Protein AF-A0A6G2JL63-F1 (afdb_monomer_lite)

Radius of gyration: 17.18 Å; chains: 1; bounding box: 42×32×44 Å

Structure (mmCIF, N/CA/C/O backbone):
data_AF-A0A6G2JL63-F1
#
_entry.id   AF-A0A6G2JL63-F1
#
loop_
_atom_site.group_PDB
_atom_site.id
_atom_site.type_symbol
_atom_site.label_atom_id
_atom_site.label_alt_id
_atom_site.label_comp_id
_atom_site.label_asym_id
_atom_site.label_entity_id
_atom_site.label_seq_id
_atom_site.pdbx_PDB_ins_code
_atom_site.Cartn_x
_atom_site.Cartn_y
_atom_site.Cartn_z
_atom_site.occupancy
_atom_site.B_iso_or_equiv
_atom_site.auth_seq_id
_atom_site.auth_comp_id
_atom_site.auth_asym_id
_atom_site.auth_atom_id
_atom_site.pdbx_PDB_model_num
ATOM 1 N N . MET A 1 1 ? -22.945 -16.194 17.009 1.00 46.38 1 MET A N 1
ATOM 2 C CA . MET A 1 1 ? -22.210 -16.163 15.729 1.00 46.38 1 MET A CA 1
ATOM 3 C C . MET A 1 1 ? -21.196 -15.053 15.869 1.00 46.38 1 MET A C 1
ATOM 5 O O . MET A 1 1 ? -21.592 -13.980 16.302 1.00 46.38 1 MET A O 1
ATOM 9 N N . THR A 1 2 ? -19.918 -15.327 15.641 1.00 56.88 2 THR A N 1
ATOM 10 C CA . THR A 1 2 ? -18.904 -14.273 15.534 1.00 56.88 2 THR A CA 1
ATOM 11 C C . THR A 1 2 ? -19.213 -13.437 14.294 1.00 56.88 2 THR A C 1
ATOM 13 O O . THR A 1 2 ? -19.603 -13.994 13.267 1.00 56.88 2 THR A O 1
ATOM 16 N N . ASP A 1 3 ? -19.130 -12.115 14.419 1.00 68.50 3 ASP A N 1
ATOM 17 C CA . ASP A 1 3 ? -19.362 -11.193 13.306 1.00 68.50 3 ASP A CA 1
ATOM 18 C C . ASP A 1 3 ? -18.316 -11.470 12.206 1.00 68.50 3 ASP A C 1
ATOM 20 O O . ASP A 1 3 ? -17.132 -11.581 12.542 1.00 68.50 3 ASP A O 1
ATOM 24 N N . PRO A 1 4 ? -18.696 -11.651 10.924 1.00 78.00 4 PRO A N 1
ATOM 25 C CA . PRO A 1 4 ? -17.735 -11.912 9.850 1.00 78.00 4 PRO A CA 1
ATOM 26 C C . PRO A 1 4 ? -16.691 -10.802 9.680 1.00 78.00 4 PRO A C 1
ATOM 28 O O . PRO A 1 4 ? -15.621 -11.074 9.139 1.00 78.00 4 PRO A O 1
ATOM 31 N N . TYR A 1 5 ? -16.984 -9.582 10.142 1.00 85.88 5 TYR A N 1
ATOM 32 C CA . TYR A 1 5 ? -16.074 -8.443 10.067 1.00 85.88 5 TYR A CA 1
ATOM 33 C C . TYR A 1 5 ? -15.959 -7.765 11.438 1.00 85.88 5 TYR A C 1
ATOM 35 O O . TYR A 1 5 ? -16.788 -6.910 11.761 1.00 85.88 5 TYR A O 1
ATOM 43 N N . PRO A 1 6 ? -14.959 -8.131 12.262 1.00 86.81 6 PRO A N 1
ATOM 44 C CA . PRO A 1 6 ? -14.774 -7.501 13.561 1.00 86.81 6 PRO A CA 1
ATOM 45 C C . PRO A 1 6 ? -14.481 -6.004 13.400 1.00 86.81 6 PRO A C 1
ATOM 47 O O . PRO A 1 6 ? -13.798 -5.577 12.466 1.00 86.81 6 PRO A O 1
ATOM 50 N N . ILE A 1 7 ? -15.006 -5.209 14.331 1.00 91.25 7 ILE A N 1
ATOM 51 C CA . ILE A 1 7 ? -14.715 -3.779 14.436 1.00 91.25 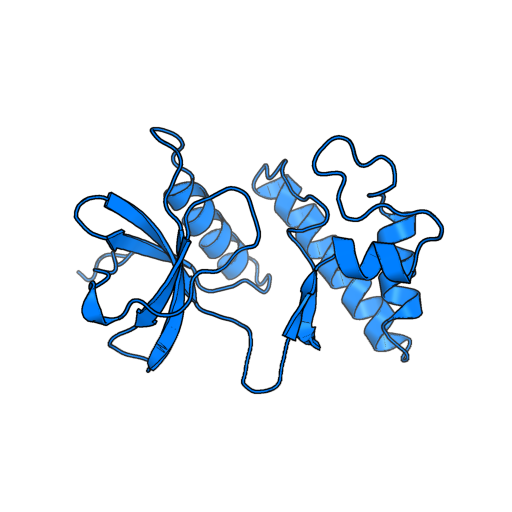7 ILE A CA 1
ATOM 52 C C . ILE A 1 7 ? -13.767 -3.596 15.615 1.00 91.25 7 ILE A C 1
ATOM 54 O O . ILE A 1 7 ? -14.129 -3.889 16.752 1.00 91.25 7 ILE A O 1
ATOM 58 N N . LEU A 1 8 ? -12.558 -3.118 15.336 1.00 89.31 8 LEU A N 1
ATOM 59 C CA . LEU A 1 8 ? -11.539 -2.863 16.345 1.00 89.31 8 LEU A CA 1
ATOM 60 C C . LEU A 1 8 ? -11.830 -1.557 17.087 1.00 89.31 8 LEU A C 1
ATOM 62 O O . LEU A 1 8 ? -11.971 -0.503 16.464 1.00 89.31 8 LEU A O 1
ATOM 66 N N . GLU A 1 9 ? -11.865 -1.604 18.414 1.00 89.94 9 GLU A N 1
ATOM 67 C CA . GLU A 1 9 ? -11.847 -0.393 19.235 1.00 89.94 9 GLU A CA 1
ATOM 68 C C . GLU A 1 9 ? -10.399 0.052 19.446 1.00 89.94 9 GLU A C 1
ATOM 70 O O . GLU A 1 9 ? -9.576 -0.680 19.994 1.00 89.94 9 GLU A O 1
ATOM 75 N N . VAL A 1 10 ? -10.074 1.257 18.978 1.00 86.69 10 VAL A N 1
ATOM 76 C CA . VAL A 1 10 ? -8.732 1.826 19.111 1.00 86.69 10 VAL A CA 1
ATOM 77 C C . VAL A 1 10 ? -8.692 2.705 20.353 1.00 86.69 10 VAL A C 1
ATOM 79 O O . VAL A 1 10 ? -9.360 3.737 20.431 1.00 86.69 10 VAL A O 1
ATOM 82 N N . GLU A 1 11 ? -7.889 2.305 21.335 1.00 80.81 11 GLU A N 1
ATOM 83 C CA . GLU A 1 11 ? -7.717 3.061 22.571 1.00 80.81 11 GLU A CA 1
ATOM 84 C C . GLU A 1 11 ? -6.693 4.191 22.419 1.00 80.81 11 GLU A C 1
ATOM 86 O O . GLU A 1 11 ? -5.627 4.035 21.822 1.00 80.81 11 GLU A O 1
ATOM 91 N N . GLN A 1 12 ? -6.955 5.326 23.073 1.00 70.94 12 GLN A N 1
ATOM 92 C CA . GLN A 1 12 ? -6.043 6.476 23.073 1.00 70.94 12 GLN A CA 1
ATOM 93 C C . GLN A 1 12 ? -4.668 6.162 23.689 1.00 70.94 12 GLN A C 1
ATOM 95 O O . GLN A 1 12 ? -3.672 6.793 23.345 1.00 70.94 12 GLN A O 1
ATOM 100 N N . LYS A 1 13 ? -4.597 5.171 24.583 1.00 60.69 13 LYS A N 1
ATOM 101 C CA . LYS A 1 13 ? -3.358 4.750 25.249 1.00 60.69 13 LYS A CA 1
ATOM 102 C C . LYS A 1 13 ? -2.382 4.033 24.305 1.00 60.69 13 LYS A C 1
ATOM 104 O O . LYS A 1 13 ? -1.194 3.987 24.606 1.00 60.69 13 LYS A O 1
ATOM 109 N N . GLY A 1 14 ? -2.874 3.495 23.187 1.00 59.38 14 GLY A N 1
ATOM 110 C CA . GLY A 1 14 ? -2.071 2.780 22.196 1.00 59.38 14 GLY A CA 1
ATOM 111 C C . GLY A 1 14 ? -1.463 3.672 21.115 1.00 59.38 14 GLY A C 1
ATOM 112 O O . GLY A 1 14 ? -0.727 3.152 20.288 1.00 59.38 14 GLY A O 1
ATOM 113 N N . ILE A 1 15 ? -1.761 4.978 21.088 1.00 65.88 15 ILE A N 1
ATOM 114 C CA . ILE A 1 15 ? -1.305 5.889 20.027 1.00 65.88 15 ILE A CA 1
ATOM 115 C C . ILE A 1 15 ? 0.211 6.104 20.122 1.00 65.88 15 ILE A C 1
ATOM 117 O O . ILE A 1 15 ? 0.721 6.598 21.128 1.00 65.88 15 ILE A O 1
ATOM 121 N N . GLY A 1 16 ? 0.913 5.751 19.048 1.00 62.62 16 GLY A N 1
ATOM 122 C CA . GLY A 1 16 ? 2.343 5.955 18.855 1.00 62.62 16 GLY A CA 1
ATOM 123 C C . GLY A 1 16 ? 2.655 7.149 17.947 1.00 62.62 16 GLY A C 1
ATOM 124 O O . GLY A 1 16 ? 2.122 8.246 18.109 1.00 62.62 16 GLY A O 1
ATOM 125 N N . THR A 1 17 ? 3.572 6.942 17.002 1.00 59.88 17 THR A N 1
ATOM 126 C CA . THR A 1 17 ? 4.087 7.958 16.075 1.00 59.88 17 THR A CA 1
ATOM 127 C C . THR A 1 17 ? 3.063 8.387 15.017 1.00 59.88 17 THR A C 1
ATOM 129 O O . THR A 1 17 ? 2.248 7.597 14.535 1.00 59.88 17 THR A O 1
ATOM 132 N N . LEU A 1 18 ? 3.135 9.661 14.622 1.00 58.09 18 LEU A N 1
ATOM 133 C CA . LEU A 1 18 ? 2.423 10.190 13.458 1.00 58.09 18 LEU A CA 1
ATOM 134 C C . LEU A 1 18 ? 3.117 9.701 12.182 1.00 58.09 18 LEU A C 1
ATOM 136 O O . LEU A 1 18 ? 4.341 9.758 12.084 1.00 58.09 18 LEU A O 1
ATOM 140 N N . GLU A 1 19 ? 2.345 9.231 11.205 1.00 59.56 19 GLU A N 1
ATOM 141 C CA . GLU A 1 19 ? 2.872 8.887 9.885 1.00 59.56 19 GLU A CA 1
ATOM 142 C C . GLU A 1 19 ? 2.603 10.035 8.912 1.00 59.56 19 GLU A C 1
ATOM 144 O O . GLU A 1 19 ? 1.451 10.361 8.632 1.00 59.56 19 GLU A O 1
ATOM 149 N N . GLU A 1 20 ? 3.665 10.647 8.389 1.00 55.19 20 GLU A N 1
ATOM 150 C CA . GLU A 1 20 ? 3.575 11.906 7.634 1.00 55.19 20 GLU A CA 1
ATOM 151 C C . GLU A 1 20 ? 3.183 11.739 6.155 1.00 55.19 20 GLU A C 1
ATOM 153 O O . GLU A 1 20 ? 2.908 12.728 5.481 1.00 55.19 20 GLU A O 1
ATOM 158 N N . MET A 1 21 ? 3.155 10.514 5.620 1.00 56.44 21 MET A N 1
ATOM 159 C CA . MET A 1 21 ? 3.008 10.316 4.174 1.00 56.44 21 MET A CA 1
ATOM 160 C C . MET A 1 21 ? 1.551 10.191 3.712 1.00 56.44 21 MET A C 1
ATOM 162 O O . MET A 1 21 ? 0.825 9.332 4.183 1.00 56.44 21 MET A O 1
ATOM 166 N N . GLY A 1 22 ? 1.116 10.958 2.716 1.00 57.56 22 GLY A N 1
ATOM 167 C CA . GLY A 1 22 ? -0.256 10.908 2.198 1.00 57.56 22 GLY A CA 1
ATOM 168 C C . GLY A 1 22 ? -1.210 11.900 2.875 1.00 57.56 22 GLY A C 1
ATOM 169 O O . GLY A 1 22 ? -0.950 12.442 3.941 1.00 57.56 22 GLY A O 1
ATOM 170 N N . SER A 1 23 ? -2.343 12.171 2.226 1.00 59.34 23 SER A N 1
ATOM 171 C CA . SER A 1 23 ? -3.190 13.338 2.542 1.00 59.34 23 SER A CA 1
ATOM 172 C C . SER A 1 23 ? -4.158 13.172 3.723 1.00 59.34 23 SER A C 1
ATOM 174 O O . SER A 1 23 ? -4.869 14.117 4.070 1.00 59.34 23 SER A O 1
ATOM 176 N N . LYS A 1 24 ? -4.251 11.977 4.318 1.00 63.12 24 LYS A N 1
ATOM 177 C CA . LYS A 1 24 ? -5.230 11.664 5.373 1.00 63.12 24 LYS A CA 1
ATOM 178 C C . LYS A 1 24 ? -4.582 11.703 6.748 1.00 63.12 24 LYS A C 1
ATOM 180 O O . LYS A 1 24 ? -3.457 11.247 6.912 1.00 63.12 24 LYS A O 1
ATOM 185 N N . SER A 1 25 ? -5.338 12.165 7.744 1.00 77.81 25 SER A N 1
ATOM 186 C CA . SER A 1 25 ? -4.935 12.007 9.140 1.00 77.81 25 SER A CA 1
ATOM 187 C C . SER A 1 25 ? -4.844 10.518 9.471 1.00 77.81 25 SER A C 1
ATOM 189 O O . SER A 1 25 ? -5.764 9.744 9.177 1.00 77.81 25 SER A O 1
ATOM 191 N N . LYS A 1 26 ? -3.711 10.123 10.044 1.00 83.31 26 LYS A N 1
ATOM 192 C CA . LYS A 1 26 ? -3.415 8.746 10.406 1.00 83.31 26 LYS A CA 1
ATOM 193 C C . LYS A 1 26 ? -2.410 8.695 11.545 1.00 83.31 26 LYS A C 1
ATOM 195 O O . LYS A 1 26 ? -1.600 9.608 11.708 1.00 83.31 26 LYS A O 1
ATOM 200 N N . PHE A 1 27 ? -2.486 7.637 12.334 1.00 88.38 27 PHE A N 1
ATOM 201 C CA . PHE A 1 27 ? -1.579 7.414 13.451 1.00 88.38 27 PHE A CA 1
ATOM 202 C C . PHE A 1 27 ? -1.336 5.923 13.642 1.00 88.38 27 PHE A C 1
ATOM 204 O O . PHE A 1 27 ? -2.229 5.100 13.418 1.00 88.38 27 PHE A O 1
ATOM 211 N N . TRP A 1 28 ? -0.122 5.589 14.068 1.00 89.38 28 TRP A N 1
ATOM 212 C CA . TRP A 1 28 ? 0.205 4.233 14.475 1.00 89.38 28 TRP A CA 1
ATOM 213 C C . TRP A 1 28 ? -0.365 3.949 15.860 1.00 89.38 28 TRP A C 1
ATOM 215 O O . TRP A 1 28 ? -0.344 4.816 16.735 1.00 89.38 28 TRP A O 1
ATOM 225 N N . HIS A 1 29 ? -0.852 2.735 16.073 1.00 88.62 29 HIS A N 1
ATOM 226 C CA . HIS A 1 29 ? -1.234 2.231 17.378 1.00 88.62 29 HIS A CA 1
ATOM 227 C C . HIS A 1 29 ? -0.843 0.765 17.547 1.00 88.62 29 HIS A C 1
ATOM 229 O O . HIS A 1 29 ? -0.670 0.049 16.563 1.00 88.62 29 HIS A O 1
ATOM 235 N N . THR A 1 30 ? -0.705 0.310 18.788 1.00 85.00 30 THR A N 1
ATOM 236 C CA . THR A 1 30 ? -0.564 -1.122 19.074 1.00 85.00 30 THR A CA 1
ATOM 237 C C . THR A 1 30 ? -1.934 -1.788 19.112 1.00 85.00 30 THR A C 1
ATOM 239 O O . THR A 1 30 ? -2.936 -1.169 19.496 1.00 85.00 30 THR A O 1
ATOM 242 N N . HIS A 1 31 ? -2.001 -3.042 18.679 1.00 78.88 31 HIS A N 1
ATOM 243 C CA . HIS A 1 31 ? -3.211 -3.846 18.803 1.00 78.88 31 HIS A CA 1
ATOM 244 C C . HIS A 1 31 ? -3.155 -4.699 20.084 1.00 78.88 31 HIS A C 1
ATOM 246 O O . HIS A 1 31 ? -2.102 -5.264 20.380 1.00 78.88 31 HIS A O 1
ATOM 252 N N . PRO A 1 32 ? -4.256 -4.821 20.856 1.00 69.12 32 PRO A N 1
ATOM 253 C CA . PRO A 1 32 ? -4.227 -5.463 22.176 1.00 69.12 32 PRO A CA 1
ATOM 254 C C . PRO A 1 32 ? -3.830 -6.945 22.175 1.00 69.12 32 PRO A C 1
ATOM 256 O O . PRO A 1 32 ? -3.425 -7.463 23.211 1.00 69.12 32 PRO A O 1
ATOM 259 N N . GLU A 1 33 ? -4.008 -7.639 21.047 1.00 73.81 33 GLU A N 1
ATOM 260 C CA . GLU A 1 33 ? -3.864 -9.100 20.973 1.00 73.81 33 GLU A CA 1
ATOM 261 C C . GLU A 1 33 ? -2.566 -9.598 20.326 1.00 73.81 33 GLU A C 1
ATOM 263 O O . GLU A 1 33 ? -2.220 -10.759 20.534 1.00 73.81 33 GLU A O 1
ATOM 268 N N . ASP A 1 34 ? -1.871 -8.787 19.519 1.00 74.00 34 ASP A N 1
ATOM 269 C CA . ASP A 1 34 ? -0.709 -9.260 18.746 1.00 74.00 34 ASP A CA 1
ATOM 270 C C . ASP A 1 34 ? 0.573 -8.438 18.935 1.00 74.00 34 ASP A C 1
ATOM 272 O O . ASP A 1 34 ? 1.575 -8.772 18.312 1.00 74.00 34 ASP A O 1
ATOM 276 N N . ASP A 1 35 ? 0.571 -7.420 19.811 1.00 72.38 35 ASP A N 1
ATOM 277 C CA . ASP A 1 35 ? 1.693 -6.488 20.058 1.00 72.38 35 ASP A CA 1
ATOM 278 C C . ASP A 1 35 ? 2.262 -5.821 18.783 1.00 72.38 35 ASP A C 1
ATOM 280 O O . ASP A 1 35 ? 3.245 -5.079 18.844 1.00 72.38 35 ASP A O 1
ATOM 284 N N . ASP A 1 36 ? 1.622 -6.023 17.629 1.00 83.25 36 ASP A N 1
ATOM 285 C CA . ASP A 1 36 ? 2.045 -5.472 16.355 1.00 83.25 36 ASP A CA 1
ATOM 286 C C . ASP A 1 36 ? 1.561 -4.026 16.203 1.00 83.25 36 ASP A C 1
ATOM 288 O O . ASP A 1 36 ? 0.614 -3.558 16.850 1.00 83.25 36 ASP A O 1
ATOM 292 N N . TYR A 1 37 ? 2.213 -3.309 15.289 1.00 87.69 37 TYR A N 1
ATOM 293 C CA . TYR A 1 37 ? 1.841 -1.948 14.925 1.00 87.69 37 TYR A CA 1
ATOM 294 C C . TYR A 1 37 ? 0.777 -1.937 13.837 1.00 87.69 37 TYR A C 1
ATOM 296 O O . TYR A 1 37 ? 0.889 -2.609 12.811 1.00 87.69 37 TYR A O 1
ATOM 304 N N . TRP A 1 38 ? -0.237 -1.113 14.044 1.00 92.25 38 TRP A N 1
ATOM 305 C CA . TRP A 1 38 ? -1.350 -0.915 13.137 1.00 92.25 38 TRP A CA 1
ATOM 306 C C . TRP A 1 38 ? -1.523 0.569 12.835 1.00 92.25 38 TRP A C 1
ATOM 308 O O . TRP A 1 38 ? -1.329 1.420 13.697 1.00 92.25 38 TRP A O 1
ATOM 318 N N . LEU A 1 39 ? -1.886 0.888 11.603 1.00 92.25 39 LEU A N 1
ATOM 319 C CA . LEU A 1 39 ? -2.094 2.245 11.134 1.00 92.25 39 LEU A CA 1
ATOM 320 C C . LEU A 1 39 ? -3.585 2.537 11.043 1.00 92.25 39 LEU A C 1
ATOM 322 O O . LEU A 1 39 ? -4.255 2.067 10.118 1.00 92.25 39 LEU A O 1
ATOM 326 N N . PHE A 1 40 ? -4.098 3.356 11.956 1.00 93.12 40 PHE A N 1
ATOM 327 C CA . PHE A 1 40 ? -5.467 3.843 11.860 1.00 93.12 40 PHE A CA 1
ATOM 328 C C . PHE A 1 40 ? -5.545 4.988 10.849 1.00 93.12 40 PHE A C 1
ATOM 330 O O . PHE A 1 40 ? -4.799 5.965 10.940 1.00 93.12 40 PHE A O 1
ATOM 337 N N . LYS A 1 41 ? -6.476 4.888 9.898 1.00 91.56 41 LYS A N 1
ATOM 338 C CA . LYS A 1 41 ? -6.743 5.903 8.874 1.00 91.56 41 LYS A CA 1
ATOM 339 C C . LYS A 1 41 ? -8.137 6.486 9.080 1.00 91.56 41 LYS A C 1
ATOM 341 O O . LYS A 1 41 ? -9.140 5.771 8.991 1.00 91.56 41 LYS A O 1
ATOM 346 N N . PHE A 1 42 ? -8.205 7.801 9.279 1.00 91.12 42 PHE A N 1
ATOM 347 C CA . PHE A 1 42 ? -9.482 8.506 9.269 1.00 91.12 42 PHE A CA 1
ATOM 348 C C . PHE A 1 42 ? -10.043 8.559 7.840 1.00 91.12 42 PHE A C 1
ATOM 350 O O . PHE A 1 42 ? -9.308 8.892 6.902 1.00 91.12 42 PHE A O 1
ATOM 357 N N . PRO A 1 43 ? -11.338 8.266 7.636 1.00 89.31 43 PRO A N 1
ATOM 358 C CA . PRO A 1 43 ? -11.960 8.461 6.343 1.00 89.31 43 PRO A CA 1
ATOM 359 C C . PRO A 1 43 ? -12.240 9.946 6.124 1.00 89.31 43 PRO A C 1
ATOM 361 O O . PRO A 1 43 ? -12.499 10.708 7.058 1.00 89.31 43 PRO A O 1
ATOM 364 N N . ARG A 1 44 ? -12.278 10.357 4.860 1.00 86.19 44 ARG A N 1
ATOM 365 C CA . ARG A 1 44 ? -12.913 11.625 4.501 1.00 86.19 44 ARG A CA 1
ATOM 366 C C . ARG A 1 44 ? -14.412 11.562 4.820 1.00 86.19 44 ARG A C 1
ATOM 368 O O . ARG A 1 44 ? -15.041 10.506 4.735 1.00 86.19 44 ARG A O 1
ATOM 375 N N . CYS A 1 45 ? -14.994 12.701 5.189 1.00 80.75 45 CYS A N 1
ATOM 376 C CA . CYS A 1 45 ? -16.417 12.777 5.517 1.00 80.75 45 CYS A CA 1
ATOM 377 C C . CYS A 1 45 ? -17.268 12.243 4.349 1.00 80.75 45 CYS A C 1
ATOM 379 O O . CYS A 1 45 ? -17.079 12.661 3.208 1.00 80.75 45 CYS A O 1
ATOM 381 N N . ASN A 1 46 ? -18.188 11.316 4.640 1.00 79.62 46 ASN A N 1
ATOM 382 C CA . ASN A 1 46 ? -19.112 10.701 3.677 1.00 79.62 46 ASN A CA 1
ATOM 383 C C . ASN A 1 46 ? -18.460 10.005 2.461 1.00 79.62 46 ASN A C 1
ATOM 385 O O . ASN A 1 46 ? -19.101 9.879 1.422 1.00 79.62 46 ASN A O 1
ATOM 389 N N . SER A 1 47 ? -17.211 9.534 2.567 1.00 86.81 47 SER A N 1
ATOM 390 C CA . SER A 1 47 ? -16.501 8.908 1.436 1.00 86.81 47 SER A CA 1
ATOM 391 C C . SER A 1 47 ? -16.665 7.388 1.331 1.00 86.81 47 SER A C 1
ATOM 393 O O . SER A 1 47 ? -16.487 6.824 0.258 1.00 86.81 47 SER A O 1
ATOM 395 N N . GLY A 1 48 ? -16.953 6.707 2.446 1.00 90.88 48 GLY A N 1
ATOM 396 C CA . GLY A 1 48 ? -16.966 5.241 2.510 1.00 90.88 48 GLY A CA 1
ATOM 397 C C . GLY A 1 48 ? -15.593 4.577 2.324 1.00 90.88 48 GLY A C 1
ATOM 398 O O . GLY A 1 48 ? -15.520 3.363 2.158 1.00 90.88 48 GLY A O 1
ATOM 399 N N . GLU A 1 49 ? -14.501 5.347 2.384 1.00 91.69 49 GLU A N 1
ATOM 400 C CA . GLU A 1 49 ? -13.135 4.869 2.109 1.00 91.69 49 GLU A CA 1
ATOM 401 C C . GLU A 1 49 ? -12.701 3.698 3.002 1.00 91.69 49 GLU A C 1
ATOM 403 O O . GLU A 1 49 ? -11.984 2.819 2.543 1.00 91.69 49 GLU A O 1
ATOM 408 N N . HIS A 1 50 ? -13.158 3.646 4.255 1.00 93.44 50 HIS A N 1
ATOM 409 C CA . HIS A 1 50 ? -12.850 2.544 5.172 1.00 93.44 50 HIS A CA 1
ATOM 410 C C . HIS A 1 50 ? -13.489 1.217 4.729 1.00 93.44 50 HIS A C 1
ATOM 412 O O . HIS A 1 50 ? -12.857 0.167 4.834 1.00 93.44 50 HIS A O 1
ATOM 418 N N . TRP A 1 51 ? -14.713 1.254 4.182 1.00 94.81 51 TRP A N 1
ATOM 419 C CA . TRP A 1 51 ? -15.338 0.070 3.586 1.00 94.81 51 TRP A CA 1
ATOM 420 C C . TRP A 1 51 ? -14.636 -0.332 2.296 1.00 94.81 51 TRP A C 1
ATOM 422 O O . TRP A 1 51 ? -14.397 -1.517 2.095 1.00 94.81 51 TRP A O 1
ATOM 432 N N . ALA A 1 52 ? -14.281 0.637 1.447 1.00 94.81 52 ALA A N 1
ATOM 433 C CA . ALA A 1 52 ? -13.559 0.365 0.207 1.00 94.81 52 ALA A CA 1
ATOM 434 C C . ALA A 1 52 ? -12.203 -0.310 0.480 1.00 94.81 52 ALA A C 1
ATOM 436 O O . ALA A 1 52 ? -11.905 -1.329 -0.136 1.00 94.81 52 ALA A O 1
ATOM 437 N N . GLU A 1 53 ? -11.436 0.193 1.453 1.00 94.94 53 GLU A N 1
ATOM 438 C CA . GLU A 1 53 ? -10.154 -0.392 1.869 1.00 94.94 53 GLU A CA 1
ATOM 439 C C . GLU A 1 53 ? -10.333 -1.829 2.387 1.00 94.94 53 GLU A C 1
ATOM 441 O O . GLU A 1 53 ? -9.627 -2.739 1.952 1.00 94.94 53 GLU A O 1
ATOM 446 N N . LYS A 1 54 ? -11.312 -2.062 3.278 1.00 96.25 54 LYS A N 1
ATOM 447 C CA . LYS A 1 54 ? -11.596 -3.404 3.809 1.00 96.25 54 LYS A CA 1
ATOM 448 C C . LYS A 1 54 ? -12.024 -4.364 2.700 1.00 96.25 54 LYS A C 1
ATOM 450 O O . LYS A 1 54 ? -11.488 -5.460 2.611 1.00 96.25 54 LYS A O 1
ATOM 455 N N . ILE A 1 55 ? -12.956 -3.960 1.838 1.00 96.44 55 ILE A N 1
ATOM 456 C CA . ILE A 1 55 ? -13.445 -4.799 0.735 1.00 96.44 55 ILE A CA 1
ATOM 457 C C . ILE A 1 55 ? -12.308 -5.122 -0.239 1.00 96.44 55 ILE A C 1
ATOM 459 O O . ILE A 1 55 ? -12.182 -6.271 -0.652 1.00 96.44 55 ILE A O 1
ATOM 463 N N . ALA A 1 56 ? -11.457 -4.151 -0.578 1.00 97.25 56 ALA A N 1
ATOM 464 C CA . ALA A 1 56 ? -10.296 -4.391 -1.426 1.00 97.25 56 ALA A CA 1
ATOM 465 C C . ALA A 1 56 ? -9.348 -5.427 -0.798 1.00 97.25 56 ALA A C 1
AT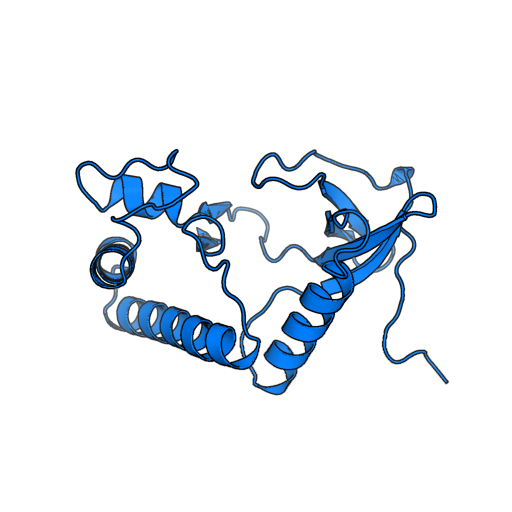OM 467 O O . ALA A 1 56 ? -8.960 -6.376 -1.474 1.00 97.25 56 ALA A O 1
ATOM 468 N N . ALA A 1 57 ? -9.032 -5.304 0.494 1.00 97.06 57 ALA A N 1
ATOM 469 C CA . ALA A 1 57 ? -8.206 -6.285 1.198 1.00 97.06 57 ALA A CA 1
ATOM 470 C C . ALA A 1 57 ? -8.823 -7.697 1.165 1.00 97.06 57 ALA A C 1
ATOM 472 O O . ALA A 1 57 ? -8.149 -8.655 0.801 1.00 97.06 57 ALA A O 1
ATOM 473 N N . GLU A 1 58 ? -10.123 -7.821 1.440 1.00 97.25 58 GLU A N 1
ATOM 474 C CA . GLU A 1 58 ? -10.830 -9.109 1.403 1.00 97.25 58 GLU A CA 1
ATOM 475 C C . GLU A 1 58 ? -10.864 -9.724 -0.003 1.00 97.25 58 GLU A C 1
ATOM 477 O O . GLU A 1 58 ? -10.692 -10.931 -0.160 1.00 97.25 58 GLU A O 1
ATOM 482 N N . ILE A 1 59 ? -11.060 -8.921 -1.054 1.00 97.81 59 ILE A N 1
ATOM 483 C CA . ILE A 1 59 ? -11.005 -9.428 -2.432 1.00 97.81 59 ILE A CA 1
ATOM 484 C C . ILE A 1 59 ? -9.581 -9.887 -2.761 1.00 97.81 59 ILE A C 1
ATOM 486 O O . ILE A 1 59 ? -9.431 -10.960 -3.344 1.00 97.81 59 ILE A O 1
ATOM 490 N N . ALA A 1 60 ? -8.554 -9.116 -2.379 1.00 97.75 60 ALA A N 1
ATOM 491 C CA . ALA A 1 60 ? -7.151 -9.474 -2.594 1.00 97.75 60 ALA A CA 1
ATOM 492 C C . ALA A 1 60 ? -6.801 -10.815 -1.932 1.00 97.75 60 ALA A C 1
ATOM 494 O O . ALA A 1 60 ? -6.189 -11.665 -2.583 1.00 97.75 60 ALA A O 1
ATOM 495 N N . ASP A 1 61 ? -7.253 -11.037 -0.694 1.00 96.94 61 ASP A N 1
ATOM 496 C CA . ASP A 1 61 ? -7.099 -12.310 0.017 1.00 96.94 61 ASP A CA 1
ATOM 497 C C . ASP A 1 61 ? -7.703 -13.478 -0.771 1.00 96.94 61 ASP A C 1
ATOM 499 O O . ASP A 1 61 ? -7.036 -14.474 -1.060 1.00 96.94 61 ASP A O 1
ATOM 503 N N . ARG A 1 62 ? -8.950 -13.317 -1.229 1.00 97.06 62 ARG A N 1
ATOM 504 C CA . ARG A 1 62 ? -9.696 -14.361 -1.949 1.00 97.06 62 ARG A CA 1
ATOM 505 C C . ARG A 1 62 ? -9.067 -14.772 -3.274 1.00 97.06 62 ARG A C 1
ATOM 507 O O . ARG A 1 62 ? -9.276 -15.904 -3.706 1.00 97.06 62 ARG A O 1
ATOM 514 N N . ILE A 1 63 ? -8.331 -13.873 -3.922 1.00 96.69 63 ILE A N 1
ATOM 515 C CA . ILE A 1 63 ? -7.645 -14.143 -5.193 1.00 96.69 63 ILE A CA 1
ATOM 516 C C . ILE A 1 63 ? -6.140 -14.399 -5.020 1.00 96.69 63 ILE A C 1
ATOM 518 O O . ILE A 1 63 ? -5.442 -14.595 -6.012 1.00 96.69 63 ILE A O 1
ATOM 522 N N . GLY A 1 64 ? -5.637 -14.425 -3.780 1.00 96.19 64 GLY A N 1
ATOM 523 C CA . GLY A 1 64 ? -4.247 -14.755 -3.466 1.00 96.19 64 GLY A CA 1
ATOM 524 C C . GLY A 1 64 ? -3.234 -13.649 -3.776 1.00 96.19 64 GLY A C 1
ATOM 525 O O . GLY A 1 64 ? -2.052 -13.945 -3.958 1.00 96.19 64 GLY A O 1
ATOM 526 N N . ILE A 1 65 ? -3.666 -12.386 -3.843 1.00 96.50 65 ILE A N 1
ATOM 527 C CA . ILE A 1 65 ? -2.759 -11.244 -3.986 1.00 96.50 65 ILE A CA 1
ATOM 528 C C . ILE A 1 65 ? -2.256 -10.825 -2.599 1.00 96.50 65 ILE A C 1
ATOM 530 O O . ILE A 1 65 ? -3.067 -10.566 -1.704 1.00 96.50 65 ILE A O 1
ATOM 534 N N . PRO A 1 66 ? -0.930 -10.708 -2.394 1.00 95.50 66 PRO A N 1
ATOM 535 C CA . PRO A 1 66 ? -0.396 -10.220 -1.129 1.00 95.50 66 PRO A CA 1
ATOM 536 C C . PRO A 1 66 ? -0.923 -8.825 -0.809 1.00 95.50 66 PRO A C 1
ATOM 538 O O . PRO A 1 66 ? -0.917 -7.933 -1.655 1.00 95.50 66 PRO A O 1
ATOM 541 N N . HIS A 1 67 ? -1.374 -8.628 0.415 1.00 95.44 67 HIS A N 1
ATOM 542 C CA . HIS A 1 67 ? -1.967 -7.379 0.866 1.00 95.44 67 HIS A CA 1
ATOM 543 C C . HIS A 1 67 ? -1.718 -7.230 2.368 1.00 95.44 67 HIS A C 1
ATOM 545 O O . HIS A 1 67 ? -1.425 -8.204 3.064 1.00 95.44 67 HIS A O 1
ATOM 551 N N . ALA A 1 68 ? -1.798 -5.998 2.863 1.00 94.25 68 ALA A N 1
ATOM 552 C CA . ALA A 1 68 ? -1.775 -5.745 4.296 1.00 94.25 68 ALA A CA 1
ATOM 553 C C . ALA A 1 68 ? -3.125 -6.139 4.900 1.00 94.25 68 ALA A C 1
ATOM 555 O O . ALA A 1 68 ? -4.165 -5.888 4.290 1.00 94.25 68 ALA A O 1
ATOM 556 N N . ARG A 1 69 ? -3.127 -6.707 6.109 1.00 93.94 69 ARG A N 1
ATOM 557 C CA . ARG A 1 69 ? -4.380 -6.978 6.818 1.00 93.94 69 ARG A CA 1
ATOM 558 C C . ARG A 1 69 ? -5.060 -5.653 7.146 1.00 93.94 69 ARG A C 1
AT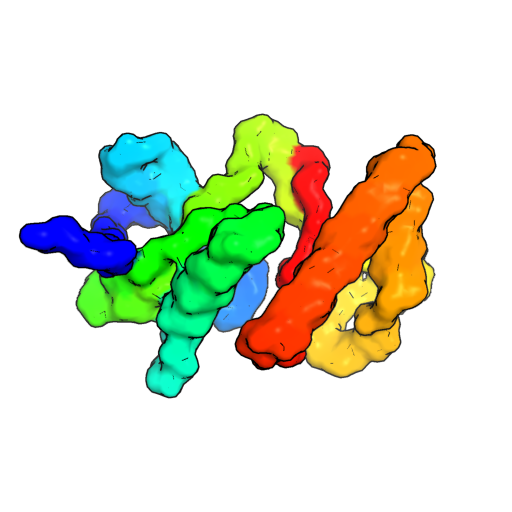OM 560 O O . ARG A 1 69 ? -4.446 -4.777 7.751 1.00 93.94 69 ARG A O 1
ATOM 567 N N . VAL A 1 70 ? -6.324 -5.524 6.762 1.00 95.44 70 VAL A N 1
ATOM 568 C CA . VAL A 1 70 ? -7.152 -4.350 7.048 1.00 95.44 70 VAL A CA 1
ATOM 569 C C . VAL A 1 70 ? -8.348 -4.794 7.862 1.00 95.44 70 VAL A C 1
ATOM 571 O O . VAL A 1 70 ? -9.026 -5.745 7.482 1.00 95.44 70 VAL A O 1
ATOM 574 N N . GLU A 1 71 ? -8.637 -4.087 8.945 1.00 94.88 71 GLU A N 1
ATOM 575 C CA . GLU A 1 71 ? -9.854 -4.259 9.732 1.00 94.88 71 GLU A CA 1
ATOM 576 C C . GLU A 1 71 ? -10.615 -2.937 9.826 1.00 94.88 71 GLU A C 1
ATOM 578 O O . GLU A 1 71 ? -10.041 -1.847 9.728 1.00 94.88 71 GLU A O 1
ATOM 583 N N . LEU A 1 72 ? -11.932 -3.029 10.007 1.00 95.44 72 LEU A N 1
ATOM 584 C CA . LEU A 1 72 ? -12.729 -1.860 10.361 1.00 95.44 72 LEU A CA 1
ATOM 585 C C . LEU A 1 72 ? -12.402 -1.470 11.799 1.00 95.44 72 LEU A C 1
ATOM 587 O O . LEU A 1 72 ? -12.170 -2.333 12.642 1.00 95.44 72 LEU A O 1
ATOM 591 N N . ALA A 1 73 ? -12.382 -0.174 12.080 1.00 94.00 73 ALA A N 1
ATOM 592 C CA . ALA A 1 73 ? -11.989 0.315 13.390 1.00 94.00 73 ALA A CA 1
ATOM 593 C C . ALA A 1 73 ? -12.790 1.551 13.807 1.00 94.00 73 ALA A C 1
ATOM 595 O O . ALA A 1 73 ? -13.307 2.290 12.964 1.00 94.00 73 ALA A O 1
ATOM 596 N N . VAL A 1 74 ? -12.881 1.786 15.113 1.00 93.56 74 VAL A N 1
ATOM 597 C CA . VAL A 1 74 ? -13.496 2.971 15.712 1.00 93.56 74 VAL A CA 1
ATOM 598 C C . VAL A 1 74 ? -12.513 3.608 16.684 1.00 93.56 74 VAL A C 1
ATOM 600 O O . VAL A 1 74 ? -11.973 2.940 17.562 1.00 93.56 74 VAL A O 1
ATOM 603 N N . PHE A 1 75 ? -12.309 4.914 16.536 1.00 91.38 75 PHE A N 1
ATOM 604 C CA . PHE A 1 75 ? -11.513 5.737 17.439 1.00 91.38 75 PHE A CA 1
ATOM 605 C C . PHE A 1 75 ? -12.323 6.971 17.843 1.00 91.38 75 PHE A C 1
ATOM 607 O O . PHE A 1 75 ? -12.709 7.745 16.970 1.00 91.38 75 PHE A O 1
ATOM 614 N N . GLN A 1 76 ? -12.586 7.160 19.143 1.00 89.75 76 GLN A N 1
ATOM 615 C CA . GLN A 1 76 ? -13.358 8.303 19.673 1.00 89.75 76 GLN A CA 1
ATOM 616 C C . GLN A 1 76 ? -14.650 8.567 18.871 1.00 89.75 76 GLN A C 1
ATOM 618 O O . GLN A 1 76 ? -14.820 9.627 18.269 1.00 89.75 76 GLN A O 1
ATOM 623 N N . ASP A 1 77 ? -15.510 7.548 18.771 1.00 89.31 77 ASP A N 1
ATOM 624 C CA . ASP A 1 77 ? -16.763 7.547 17.990 1.00 89.31 77 ASP A CA 1
ATOM 625 C C . ASP A 1 77 ? -16.606 7.727 16.466 1.00 89.31 77 ASP A C 1
ATOM 627 O O . ASP A 1 77 ? -17.585 7.696 15.715 1.00 89.31 77 ASP A O 1
ATOM 631 N N . THR A 1 78 ? -15.374 7.853 15.971 1.00 91.00 78 THR A N 1
ATOM 632 C CA . THR A 1 78 ? -15.079 8.016 14.549 1.00 91.00 78 THR A CA 1
ATOM 633 C C . THR A 1 78 ? -14.748 6.672 13.918 1.00 91.00 78 THR A C 1
ATOM 635 O O . THR A 1 78 ? -13.770 6.017 14.274 1.00 91.00 78 THR A O 1
ATOM 638 N N . LYS A 1 79 ? -15.560 6.265 12.940 1.00 93.81 79 LYS A N 1
ATOM 639 C CA . LYS A 1 79 ? -15.329 5.058 12.135 1.00 93.81 79 LYS A CA 1
ATOM 640 C C . LYS A 1 79 ? -14.178 5.287 11.163 1.00 93.81 79 LYS A C 1
ATOM 642 O O . LYS A 1 79 ? -14.115 6.336 10.530 1.00 93.81 79 LYS A O 1
ATOM 647 N N . GLY A 1 80 ? -13.326 4.289 10.996 1.00 94.50 80 GLY A N 1
ATOM 648 C CA . GLY A 1 80 ? -12.215 4.279 10.057 1.00 94.50 80 GLY A CA 1
ATOM 649 C C . GLY A 1 80 ? -11.773 2.858 9.734 1.00 94.50 80 GLY A C 1
ATOM 650 O O . GLY A 1 80 ? -12.524 1.896 9.912 1.00 94.50 80 GLY A O 1
ATOM 651 N N . SER A 1 81 ? -10.552 2.734 9.233 1.00 95.19 81 SER A N 1
ATOM 652 C CA . SER A 1 81 ? -9.910 1.446 8.968 1.00 95.19 81 SER A CA 1
ATOM 653 C C . SER A 1 81 ? -8.560 1.406 9.661 1.00 95.19 81 SER A C 1
ATOM 655 O O . SER A 1 81 ? -7.846 2.410 9.644 1.00 95.19 81 SER A O 1
ATOM 657 N N . SER A 1 82 ? -8.194 0.253 10.209 1.00 94.50 82 SER A N 1
ATOM 658 C CA . SER A 1 82 ? -6.859 0.014 10.738 1.00 94.50 82 SER A CA 1
ATOM 659 C C . SER A 1 82 ? -6.129 -1.022 9.889 1.00 94.50 82 SER A C 1
ATOM 661 O O . SER A 1 82 ? -6.685 -2.071 9.560 1.00 94.50 82 SER A O 1
ATOM 663 N N . THR A 1 83 ? -4.900 -0.708 9.486 1.00 94.56 83 THR A N 1
ATOM 664 C CA . THR A 1 83 ? -4.070 -1.553 8.621 1.00 94.56 83 THR A CA 1
ATOM 665 C C . THR A 1 83 ? -2.871 -2.068 9.402 1.00 94.56 83 THR A C 1
ATOM 667 O O . THR A 1 83 ? -2.064 -1.271 9.871 1.00 94.56 83 THR A O 1
ATOM 670 N N . LYS A 1 84 ? -2.711 -3.386 9.512 1.00 93.31 84 LYS A N 1
ATOM 671 C CA . LYS A 1 84 ? -1.545 -3.991 10.162 1.00 93.31 84 LYS A CA 1
ATOM 672 C C . LYS A 1 84 ? -0.265 -3.663 9.390 1.00 93.31 84 LYS A C 1
ATOM 674 O O . LYS A 1 84 ? -0.237 -3.774 8.161 1.00 93.31 84 LYS A O 1
ATOM 679 N N . SER A 1 85 ? 0.794 -3.292 10.108 1.00 91.75 85 SER A N 1
ATOM 680 C CA . SER A 1 85 ? 2.119 -3.100 9.524 1.00 91.75 85 SER A CA 1
ATOM 681 C C . SER A 1 85 ? 2.598 -4.395 8.874 1.00 91.75 85 SER A C 1
ATOM 683 O O . SER A 1 85 ? 2.487 -5.481 9.437 1.00 91.75 85 SER A O 1
ATOM 685 N N . PHE A 1 86 ? 3.155 -4.266 7.677 1.00 91.38 86 PHE A N 1
ATOM 686 C CA . PHE A 1 86 ? 3.861 -5.341 6.981 1.00 91.38 86 PHE A CA 1
ATOM 687 C C . PHE A 1 86 ? 5.379 -5.102 6.952 1.00 91.38 86 PHE A C 1
ATOM 689 O O . PHE A 1 86 ? 6.107 -5.858 6.312 1.00 91.38 86 PHE A O 1
ATOM 696 N N . VAL A 1 87 ? 5.853 -4.043 7.617 1.00 89.69 87 VAL A N 1
ATOM 697 C CA . VAL A 1 87 ? 7.276 -3.730 7.774 1.00 89.69 87 VAL A CA 1
ATOM 698 C C . VAL A 1 87 ? 7.769 -4.429 9.038 1.00 89.69 87 VAL A C 1
ATOM 700 O O . VAL A 1 87 ? 7.242 -4.174 10.119 1.00 89.69 87 VAL A O 1
ATOM 703 N N . SER A 1 88 ? 8.742 -5.329 8.895 1.00 84.31 88 SER A N 1
ATOM 704 C CA . SER A 1 88 ? 9.394 -6.002 10.028 1.00 84.31 88 SER A CA 1
ATOM 705 C C . SER A 1 88 ? 10.596 -5.210 10.549 1.00 84.31 88 SER A C 1
ATOM 707 O O . SER A 1 88 ? 11.107 -4.321 9.867 1.00 84.31 88 SER A O 1
ATOM 709 N N . ASP A 1 89 ? 11.083 -5.567 11.738 1.00 80.44 89 ASP A N 1
ATOM 710 C CA . ASP A 1 89 ? 12.256 -4.936 12.348 1.00 80.44 89 ASP A CA 1
ATOM 711 C C . ASP A 1 89 ? 13.466 -4.920 11.405 1.00 80.44 89 ASP A C 1
ATOM 713 O O . ASP A 1 89 ? 13.891 -5.945 10.866 1.00 80.44 89 ASP A O 1
ATOM 717 N N . GLY A 1 90 ? 14.037 -3.727 11.229 1.00 83.25 90 GLY A N 1
ATOM 718 C CA . GLY A 1 90 ? 15.189 -3.499 10.359 1.00 83.25 90 GLY A CA 1
ATOM 719 C C . GLY A 1 90 ? 14.856 -3.347 8.875 1.00 83.25 90 GLY A C 1
ATOM 720 O O . GLY A 1 90 ? 15.789 -3.165 8.097 1.00 83.25 90 GLY A O 1
ATOM 721 N N . GLN A 1 91 ? 13.575 -3.393 8.491 1.00 90.25 91 GLN A N 1
ATOM 722 C CA . GLN A 1 91 ? 13.135 -3.075 7.134 1.00 90.25 91 GLN A CA 1
ATOM 723 C C . GLN A 1 91 ? 12.610 -1.644 7.024 1.00 90.25 91 GLN A C 1
ATOM 725 O O . GLN A 1 91 ? 12.055 -1.089 7.972 1.00 90.25 91 GLN A O 1
ATOM 730 N N . GLU A 1 92 ? 12.728 -1.067 5.833 1.00 91.56 92 GLU A N 1
ATOM 731 C CA . GLU A 1 92 ? 12.093 0.203 5.482 1.00 91.56 92 GLU A CA 1
ATOM 732 C C . GLU A 1 92 ? 11.223 0.057 4.230 1.00 91.56 92 GLU A C 1
ATOM 734 O O . GLU A 1 92 ? 11.574 -0.648 3.280 1.00 91.56 92 GLU A O 1
ATOM 739 N N . LEU A 1 93 ? 10.075 0.740 4.211 1.00 93.19 93 LEU A N 1
ATOM 740 C CA . LEU A 1 93 ? 9.281 0.891 2.997 1.00 93.19 93 LEU A CA 1
ATOM 741 C C . LEU A 1 93 ? 9.819 2.074 2.189 1.00 93.19 93 LEU A C 1
ATOM 743 O O . LEU A 1 93 ? 9.656 3.229 2.575 1.00 93.19 93 LEU A O 1
ATOM 747 N N . VAL A 1 94 ? 10.419 1.784 1.036 1.00 94.94 94 VAL A N 1
ATOM 748 C CA . VAL A 1 94 ? 10.849 2.802 0.074 1.00 94.94 94 VAL A CA 1
ATOM 749 C C . VAL A 1 94 ? 9.751 2.986 -0.970 1.00 94.94 94 VAL A C 1
ATOM 751 O O . VAL A 1 94 ? 9.442 2.066 -1.735 1.00 94.94 94 VAL A O 1
ATOM 754 N N . HIS A 1 95 ? 9.150 4.173 -1.007 1.00 95.19 95 HIS A N 1
ATOM 755 C CA . HIS A 1 95 ? 8.015 4.473 -1.882 1.00 95.19 95 HIS A CA 1
ATOM 756 C C . HIS A 1 95 ? 8.430 4.671 -3.346 1.00 95.19 95 HIS A C 1
ATOM 758 O O . HIS A 1 95 ? 9.559 5.052 -3.666 1.00 95.19 95 HIS A O 1
ATOM 764 N N . GLY A 1 96 ? 7.490 4.443 -4.262 1.00 96.12 96 GLY A N 1
ATOM 765 C CA . GLY A 1 96 ? 7.705 4.558 -5.703 1.00 96.12 96 GLY A CA 1
ATOM 766 C C . GLY A 1 96 ? 8.187 5.936 -6.157 1.00 96.12 96 GLY A C 1
ATOM 767 O O . GLY A 1 96 ? 9.006 6.020 -7.067 1.00 96.12 96 GLY A O 1
ATOM 768 N N . ASN A 1 97 ? 7.750 7.019 -5.512 1.00 96.00 97 ASN A N 1
ATOM 769 C CA . ASN A 1 97 ? 8.208 8.380 -5.794 1.00 96.00 97 ASN A CA 1
ATOM 770 C C . ASN A 1 97 ? 9.714 8.544 -5.525 1.00 96.00 97 ASN A C 1
ATOM 772 O O . ASN A 1 97 ? 10.422 9.113 -6.357 1.00 96.00 97 ASN A O 1
ATOM 776 N N . GLN A 1 98 ? 10.212 7.979 -4.424 1.00 96.19 98 GLN A N 1
ATOM 777 C CA . GLN A 1 98 ? 11.631 7.962 -4.075 1.00 96.19 98 GLN A CA 1
ATOM 778 C C . GLN A 1 98 ? 12.408 7.103 -5.074 1.00 96.19 98 GLN A C 1
ATOM 780 O O . GLN A 1 98 ? 13.359 7.585 -5.691 1.00 96.19 98 GLN A O 1
ATOM 785 N N . LEU A 1 99 ? 11.945 5.874 -5.321 1.00 96.75 99 LEU A N 1
ATOM 786 C CA . LEU A 1 99 ? 12.580 4.950 -6.264 1.00 96.75 99 LEU A CA 1
ATOM 787 C C . LEU A 1 99 ? 12.687 5.545 -7.678 1.00 96.75 99 LEU A C 1
ATOM 789 O O . LEU A 1 99 ? 13.736 5.468 -8.315 1.00 96.75 99 LEU A O 1
ATOM 793 N N . LEU A 1 100 ? 11.621 6.184 -8.164 1.00 96.94 100 LEU A N 1
ATOM 794 C CA . LEU A 1 100 ? 11.611 6.846 -9.467 1.00 96.94 100 LEU A CA 1
ATOM 795 C C . LEU A 1 100 ? 12.568 8.039 -9.507 1.00 96.94 100 LEU A C 1
ATOM 797 O O . LEU A 1 100 ? 13.273 8.191 -10.499 1.00 96.94 100 LEU A O 1
ATOM 801 N N . SER A 1 101 ? 12.659 8.834 -8.437 1.00 96.25 101 SER A N 1
ATOM 802 C CA . SER A 1 101 ? 13.615 9.951 -8.376 1.00 96.25 101 SER A CA 1
ATOM 803 C C . SER A 1 101 ? 15.081 9.505 -8.404 1.00 96.25 101 SER A C 1
ATOM 805 O O . SER A 1 101 ? 15.937 10.243 -8.886 1.00 96.25 101 SER A O 1
ATOM 807 N N . TRP A 1 102 ? 15.379 8.287 -7.942 1.00 95.12 102 TRP A N 1
ATOM 808 C CA . TRP A 1 102 ? 16.722 7.706 -8.030 1.00 95.12 102 TRP A CA 1
ATOM 809 C C . TRP A 1 102 ? 17.030 7.115 -9.407 1.00 95.12 102 TRP A C 1
ATOM 811 O O . TRP A 1 102 ? 18.156 7.228 -9.887 1.00 95.12 102 TRP A O 1
ATOM 821 N N . CYS A 1 103 ? 16.045 6.476 -10.040 1.00 94.06 103 CYS A N 1
ATOM 822 C CA . CYS A 1 103 ? 16.250 5.694 -11.261 1.00 94.06 103 CYS A CA 1
ATOM 823 C C . CYS A 1 103 ? 15.969 6.456 -12.563 1.00 94.06 103 CYS A C 1
ATOM 825 O O . CYS A 1 103 ? 16.421 6.022 -13.625 1.00 94.06 103 CYS A O 1
ATOM 827 N N . VAL A 1 104 ? 15.202 7.548 -12.511 1.00 94.56 104 VAL A N 1
ATOM 828 C CA . VAL A 1 104 ? 14.735 8.288 -13.689 1.00 94.56 104 VAL A CA 1
ATOM 829 C C . VAL A 1 104 ? 15.254 9.719 -13.627 1.00 94.56 104 VAL A C 1
ATOM 831 O O . VAL A 1 104 ? 14.881 10.509 -12.760 1.00 94.56 104 VAL A O 1
ATOM 834 N N . SER A 1 105 ? 16.124 10.066 -14.577 1.00 93.94 105 SER A N 1
ATOM 835 C CA . SER A 1 105 ? 16.719 11.401 -14.650 1.00 93.94 105 SER A CA 1
ATOM 836 C C . SER A 1 105 ? 15.643 12.482 -14.783 1.00 93.94 105 SER A C 1
ATOM 838 O O . SER A 1 105 ? 14.771 12.395 -15.647 1.00 93.94 105 SER A O 1
ATOM 840 N N . GLY A 1 106 ? 15.709 13.501 -13.922 1.00 92.12 106 GLY A N 1
ATOM 841 C CA . GLY A 1 106 ? 14.766 14.621 -13.923 1.00 92.12 106 GLY A CA 1
ATOM 842 C C . GLY A 1 106 ? 13.384 14.303 -13.343 1.00 92.12 106 GLY A C 1
ATOM 843 O O . GLY A 1 106 ? 12.485 15.132 -13.463 1.00 92.12 106 GLY A O 1
ATOM 844 N N . TYR A 1 107 ? 13.189 13.136 -12.722 1.00 95.06 107 TYR A N 1
ATOM 845 C CA . TYR A 1 107 ? 11.928 12.812 -12.062 1.00 95.06 107 TYR A CA 1
ATOM 846 C C . TYR A 1 107 ? 11.765 13.615 -10.766 1.00 95.06 107 TYR A C 1
ATOM 848 O O . TYR A 1 107 ? 12.582 13.503 -9.852 1.00 95.06 107 TYR A O 1
ATOM 856 N N . ASP A 1 108 ? 10.688 14.395 -10.672 1.00 93.62 108 ASP A N 1
ATOM 857 C CA . ASP A 1 108 ? 10.349 15.152 -9.467 1.00 93.62 108 ASP A CA 1
ATOM 858 C C . ASP A 1 108 ? 9.422 14.328 -8.547 1.00 93.62 108 ASP A C 1
ATOM 860 O O . ASP A 1 108 ? 8.259 14.086 -8.898 1.00 93.62 108 ASP A O 1
ATOM 864 N N . PRO A 1 109 ? 9.894 13.890 -7.363 1.00 92.69 109 PRO A N 1
ATOM 865 C CA . PRO A 1 109 ? 9.082 13.114 -6.431 1.00 92.69 109 PRO A CA 1
ATOM 866 C C . PRO A 1 109 ? 7.967 13.929 -5.763 1.00 92.69 109 PRO A C 1
ATOM 868 O O . PRO A 1 109 ? 7.095 13.319 -5.156 1.00 92.69 109 PRO A O 1
ATOM 871 N N . LYS A 1 110 ? 7.978 15.267 -5.864 1.00 91.62 110 LYS A N 1
ATOM 872 C CA . LYS A 1 110 ? 7.027 16.164 -5.185 1.00 91.62 110 LYS A CA 1
ATOM 873 C C . LYS A 1 110 ? 5.766 16.467 -5.996 1.00 91.62 110 LYS A C 1
ATOM 875 O O . LYS A 1 110 ? 4.864 17.127 -5.491 1.00 91.62 110 LYS A O 1
ATOM 880 N N . ILE A 1 111 ? 5.706 16.051 -7.261 1.00 88.75 111 ILE A N 1
ATOM 881 C CA . ILE A 1 111 ? 4.521 16.265 -8.099 1.00 88.75 111 ILE A CA 1
ATOM 882 C C . ILE A 1 111 ? 3.443 15.260 -7.692 1.00 88.75 111 ILE A C 1
ATOM 884 O O . ILE A 1 111 ? 3.524 14.095 -8.066 1.00 88.75 111 ILE A O 1
ATOM 888 N N . GLU A 1 112 ? 2.430 15.733 -6.968 1.00 80.88 112 GLU A N 1
ATOM 889 C CA . GLU A 1 112 ? 1.319 14.909 -6.466 1.00 80.88 112 GLU A CA 1
ATOM 890 C C . GLU A 1 112 ? 0.291 14.544 -7.552 1.00 80.88 112 GLU A C 1
ATOM 892 O O . GLU A 1 112 ? -0.262 13.446 -7.552 1.00 80.88 112 GLU A O 1
ATOM 897 N N . TYR A 1 113 ? 0.037 15.450 -8.503 1.00 79.44 113 TYR A N 1
ATOM 898 C CA . TYR A 1 113 ? -0.993 15.287 -9.535 1.00 79.44 113 TYR A CA 1
ATOM 899 C C . TYR A 1 113 ? -0.403 15.382 -10.936 1.00 79.44 113 TYR A C 1
ATOM 901 O O . TYR A 1 113 ? 0.493 16.186 -11.189 1.00 79.44 113 TYR A O 1
ATOM 909 N N . ASN A 1 114 ? -0.963 14.615 -11.877 1.00 82.62 114 ASN A N 1
ATOM 910 C CA . ASN A 1 114 ? -0.560 14.624 -13.289 1.00 82.62 114 ASN A CA 1
ATOM 911 C C . ASN A 1 114 ? 0.952 14.426 -13.490 1.00 82.62 114 ASN A C 1
ATOM 913 O O . ASN A 1 114 ? 1.554 15.026 -14.384 1.00 82.62 114 ASN A O 1
ATOM 917 N N . GLN A 1 115 ? 1.571 13.578 -12.665 1.00 89.62 115 GLN A N 1
ATOM 918 C CA . GLN A 1 115 ? 2.970 13.205 -12.815 1.00 89.62 115 GLN A CA 1
ATOM 919 C C . GLN A 1 115 ? 3.152 12.392 -14.106 1.00 89.62 115 GLN A C 1
ATOM 921 O O . GLN A 1 115 ? 3.076 11.168 -14.116 1.00 89.62 115 GLN A O 1
ATOM 926 N N . SER A 1 116 ? 3.378 13.095 -15.216 1.00 89.12 116 SER A N 1
ATOM 927 C CA . SER A 1 116 ? 3.464 12.520 -16.567 1.00 89.12 116 SER A CA 1
ATOM 928 C C . SER A 1 116 ? 4.584 11.490 -16.741 1.00 89.12 116 SER A C 1
ATOM 930 O O . SER A 1 116 ? 4.526 10.669 -17.654 1.00 89.12 116 SER A O 1
ATOM 932 N N . SER A 1 117 ? 5.574 11.493 -15.846 1.00 92.12 117 SER A N 1
ATOM 933 C CA . SER A 1 117 ? 6.660 10.513 -15.827 1.00 92.12 117 SER A CA 1
ATOM 934 C C . SER A 1 117 ? 6.326 9.253 -15.018 1.00 92.12 117 SER A C 1
ATOM 936 O O . SER A 1 117 ? 7.120 8.309 -15.013 1.00 92.12 117 SER A O 1
ATOM 938 N N . HIS A 1 118 ? 5.173 9.188 -14.341 1.00 94.06 118 HIS A N 1
ATOM 939 C CA . HIS A 1 118 ? 4.679 7.979 -13.670 1.00 94.06 118 HIS A CA 1
ATOM 940 C C . HIS A 1 118 ? 4.035 7.033 -14.698 1.00 94.06 118 HIS A C 1
ATOM 942 O O . HIS A 1 118 ? 2.824 6.874 -14.788 1.00 94.06 118 HIS A O 1
ATOM 948 N N . ILE A 1 119 ? 4.886 6.424 -15.526 1.00 94.25 119 ILE A N 1
ATOM 949 C CA . ILE A 1 119 ? 4.499 5.509 -16.607 1.00 94.25 119 ILE A CA 1
ATOM 950 C C . ILE A 1 119 ? 5.150 4.139 -16.427 1.00 94.25 119 ILE A C 1
ATOM 952 O O . ILE A 1 119 ? 6.226 4.015 -15.837 1.00 94.25 119 ILE A O 1
ATOM 956 N N . LEU 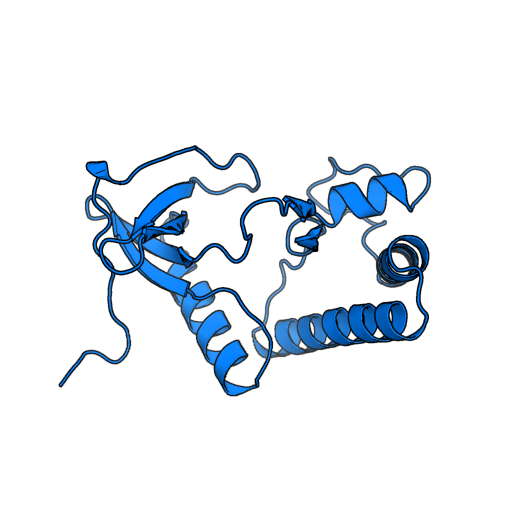A 1 120 ? 4.533 3.101 -16.998 1.00 94.25 120 LEU A N 1
ATOM 957 C CA . LEU A 1 120 ? 5.023 1.725 -16.878 1.00 94.25 120 LEU A CA 1
ATOM 958 C C . LEU A 1 120 ? 6.490 1.534 -17.308 1.00 94.25 120 LEU A C 1
ATOM 960 O O . LEU A 1 120 ? 7.210 0.876 -16.562 1.00 94.25 120 LEU A O 1
ATOM 964 N N . PRO A 1 121 ? 6.995 2.132 -18.412 1.00 95.88 121 PRO A N 1
ATOM 965 C CA . PRO A 1 121 ? 8.418 2.055 -18.758 1.00 95.88 121 PRO A CA 1
ATOM 966 C C . PRO A 1 121 ? 9.356 2.497 -17.632 1.00 95.88 121 PRO A C 1
ATOM 968 O O . PRO A 1 121 ? 10.333 1.810 -17.336 1.00 95.88 121 PRO A O 1
ATOM 971 N N . ASN A 1 122 ? 9.023 3.594 -16.950 1.00 96.69 122 ASN A N 1
ATOM 972 C CA . ASN A 1 122 ? 9.818 4.114 -15.844 1.00 96.69 122 ASN A CA 1
ATOM 973 C C . ASN A 1 122 ? 9.725 3.202 -14.615 1.00 96.69 122 ASN A C 1
ATOM 975 O O . ASN A 1 122 ? 10.750 2.876 -14.018 1.00 96.69 122 ASN A O 1
ATOM 979 N N . ILE A 1 123 ? 8.531 2.703 -14.289 1.00 95.56 123 ILE A N 1
ATOM 980 C CA . ILE A 1 123 ? 8.324 1.741 -13.193 1.00 95.56 123 ILE A CA 1
ATOM 981 C C . ILE A 1 123 ? 9.091 0.430 -13.454 1.00 95.56 123 ILE A C 1
ATOM 983 O O . ILE A 1 123 ? 9.740 -0.110 -12.561 1.00 95.56 123 ILE A O 1
ATOM 987 N N . TRP A 1 124 ? 9.079 -0.084 -14.686 1.00 95.31 124 TRP A N 1
ATOM 988 C CA . TRP A 1 124 ? 9.857 -1.273 -15.045 1.00 95.31 124 TRP A CA 1
ATOM 989 C C . TRP A 1 124 ? 11.360 -1.025 -14.965 1.00 95.31 124 TRP A C 1
ATOM 991 O O . TRP A 1 124 ? 12.087 -1.920 -14.529 1.00 95.31 124 TRP A O 1
ATOM 1001 N N . SER A 1 125 ? 11.814 0.178 -15.327 1.00 95.56 125 SER A N 1
ATOM 1002 C CA . SER A 1 125 ? 13.220 0.566 -15.206 1.00 95.56 125 SER A CA 1
ATOM 1003 C C . SER A 1 125 ? 13.693 0.565 -13.749 1.00 95.56 125 SER A C 1
ATOM 1005 O O . SER A 1 125 ? 14.808 0.125 -13.480 1.00 95.56 125 SER A O 1
ATOM 1007 N N . VAL A 1 126 ? 12.829 0.959 -12.804 1.00 95.75 126 VAL A N 1
ATOM 1008 C CA . VAL A 1 126 ? 13.102 0.855 -11.361 1.00 95.75 126 VAL A CA 1
ATOM 1009 C C . VAL A 1 126 ? 13.347 -0.604 -10.984 1.00 95.75 126 VAL A C 1
ATOM 1011 O O . VAL A 1 126 ? 14.376 -0.917 -10.393 1.00 95.75 126 VAL A O 1
ATOM 1014 N N . ALA A 1 127 ? 12.460 -1.523 -11.380 1.00 93.81 127 ALA A N 1
ATOM 1015 C CA . ALA A 1 127 ? 12.643 -2.946 -11.088 1.00 93.81 127 ALA A CA 1
ATOM 1016 C C . ALA A 1 127 ? 13.946 -3.507 -11.695 1.00 93.81 127 ALA A C 1
ATOM 1018 O O . ALA A 1 127 ? 14.613 -4.332 -11.072 1.00 93.81 127 ALA A O 1
ATOM 1019 N N . ASP A 1 128 ? 14.339 -3.048 -12.886 1.00 94.69 128 ASP A N 1
ATOM 1020 C CA . ASP A 1 128 ? 15.581 -3.478 -13.535 1.00 94.69 128 ASP A CA 1
ATOM 1021 C C . ASP A 1 128 ? 16.853 -2.944 -12.866 1.00 94.69 128 ASP A C 1
ATOM 1023 O O . ASP A 1 128 ? 17.900 -3.591 -12.969 1.00 94.69 128 ASP A O 1
ATOM 1027 N N . GLN A 1 129 ? 16.775 -1.788 -12.208 1.00 95.25 129 GLN A N 1
ATOM 1028 C CA . GLN A 1 129 ? 17.903 -1.150 -11.529 1.00 95.25 129 GLN A CA 1
ATOM 1029 C C . GLN A 1 129 ? 18.033 -1.594 -10.065 1.00 95.25 129 GLN A C 1
ATOM 1031 O O . GLN A 1 129 ? 19.147 -1.807 -9.594 1.00 95.25 129 GLN A O 1
ATOM 1036 N N . VAL A 1 130 ? 16.912 -1.770 -9.358 1.00 94.69 130 VAL A N 1
ATOM 1037 C CA . VAL A 1 130 ? 16.891 -2.097 -7.922 1.00 94.69 130 VAL A CA 1
ATOM 1038 C C . VAL A 1 130 ? 17.211 -3.570 -7.665 1.00 94.69 130 VAL A C 1
ATOM 1040 O O . VAL A 1 130 ? 17.971 -3.893 -6.753 1.00 94.69 130 VAL A O 1
ATOM 1043 N N . PHE A 1 131 ? 16.662 -4.487 -8.465 1.00 94.19 131 PHE A N 1
ATOM 1044 C CA . PHE A 1 131 ? 16.898 -5.919 -8.281 1.00 94.19 131 PHE A CA 1
ATOM 1045 C C . PHE A 1 131 ? 18.099 -6.385 -9.107 1.00 94.19 131 PHE A C 1
ATOM 1047 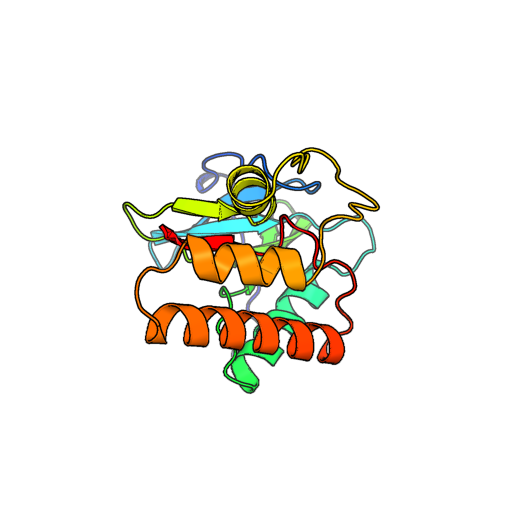O O . PHE A 1 131 ? 18.159 -6.163 -10.310 1.00 94.19 131 PHE A O 1
ATOM 1054 N N . THR A 1 132 ? 19.043 -7.102 -8.499 1.00 92.44 132 THR A N 1
ATOM 1055 C CA . THR A 1 132 ? 20.259 -7.575 -9.190 1.00 92.44 132 THR A CA 1
ATOM 1056 C C . THR A 1 132 ? 20.012 -8.842 -10.010 1.00 92.44 132 THR A C 1
ATOM 1058 O O . THR A 1 132 ? 20.439 -8.952 -11.161 1.00 92.44 132 THR A O 1
ATOM 1061 N N . HIS A 1 133 ? 19.289 -9.809 -9.443 1.00 94.38 133 HIS A N 1
ATOM 1062 C CA . HIS A 1 133 ? 19.050 -11.106 -10.068 1.00 94.38 133 HIS A CA 1
ATOM 1063 C C . HIS A 1 133 ? 17.880 -11.074 -11.055 1.00 94.38 133 HIS A C 1
ATOM 1065 O O . HIS A 1 133 ? 16.801 -10.572 -10.744 1.00 94.38 133 HIS A O 1
ATOM 1071 N N . HIS A 1 134 ? 18.054 -11.717 -12.217 1.00 92.81 134 HIS A N 1
ATOM 1072 C CA . HIS A 1 134 ? 17.018 -11.813 -13.255 1.00 92.81 134 HIS A CA 1
ATOM 1073 C C . HIS A 1 134 ? 15.681 -12.339 -12.711 1.00 92.81 134 HIS A C 1
ATOM 1075 O O . HIS A 1 134 ? 14.630 -11.779 -13.004 1.00 92.81 134 HIS A O 1
ATOM 1081 N N . LYS A 1 135 ? 15.713 -13.388 -11.877 1.00 95.19 135 LYS A N 1
ATOM 1082 C CA . LYS A 1 135 ? 14.499 -13.951 -11.265 1.00 95.19 135 LYS A CA 1
ATOM 1083 C C . LYS A 1 135 ? 13.744 -12.917 -10.423 1.00 95.19 135 LYS A C 1
ATOM 1085 O O . LYS A 1 135 ? 12.527 -12.827 -10.540 1.00 95.19 135 LYS A O 1
ATOM 1090 N N . SER A 1 136 ? 14.457 -12.112 -9.634 1.00 94.81 136 SER A N 1
ATOM 1091 C CA . SER A 1 136 ? 13.864 -11.068 -8.793 1.00 94.81 136 SER A CA 1
ATOM 1092 C C . SER A 1 136 ? 13.272 -9.930 -9.625 1.00 94.81 136 SER A C 1
ATOM 1094 O O . SER A 1 136 ? 12.164 -9.490 -9.336 1.00 94.81 136 SER A O 1
ATOM 1096 N N . LYS A 1 137 ? 13.945 -9.519 -10.712 1.00 95.12 137 LYS A N 1
ATOM 1097 C CA . LYS A 1 137 ? 13.406 -8.536 -11.671 1.00 95.12 137 LYS A CA 1
ATOM 1098 C C . LYS A 1 137 ? 12.076 -9.005 -12.256 1.00 95.12 137 LYS A C 1
ATOM 1100 O O . LYS A 1 137 ? 11.092 -8.271 -12.228 1.00 95.12 137 LYS A O 1
ATOM 1105 N N . THR A 1 138 ? 12.034 -10.239 -12.763 1.00 95.62 138 THR A N 1
ATOM 1106 C CA . THR A 1 138 ? 10.811 -10.824 -13.329 1.00 95.62 138 THR A CA 1
ATOM 1107 C C . THR A 1 138 ? 9.704 -10.917 -12.281 1.00 95.62 138 THR A C 1
ATOM 1109 O O . THR A 1 138 ? 8.578 -10.522 -12.566 1.00 95.62 138 THR A O 1
ATOM 1112 N N . ALA A 1 139 ? 10.021 -11.380 -11.069 1.00 95.62 139 ALA A N 1
ATOM 1113 C CA . ALA A 1 139 ? 9.050 -11.499 -9.985 1.00 95.62 139 ALA A CA 1
ATOM 1114 C C . ALA A 1 139 ? 8.464 -10.139 -9.572 1.00 95.62 139 ALA A C 1
ATOM 1116 O O . ALA A 1 139 ? 7.250 -10.019 -9.437 1.00 95.62 139 ALA A O 1
ATOM 1117 N N . ALA A 1 140 ? 9.293 -9.100 -9.438 1.00 94.88 140 ALA A N 1
ATOM 1118 C CA . ALA A 1 140 ? 8.834 -7.754 -9.099 1.00 94.88 140 ALA A CA 1
ATOM 1119 C C . ALA A 1 140 ? 7.918 -7.166 -10.184 1.00 94.88 140 ALA A C 1
ATOM 1121 O O . ALA A 1 140 ? 6.856 -6.626 -9.880 1.00 94.88 140 ALA A O 1
ATOM 1122 N N . LYS A 1 141 ? 8.290 -7.318 -11.462 1.00 95.69 141 LYS A N 1
ATOM 1123 C CA . LYS A 1 141 ? 7.463 -6.869 -12.592 1.00 95.69 141 LYS A CA 1
ATOM 1124 C C . LYS A 1 141 ? 6.132 -7.613 -12.662 1.00 95.69 141 LYS A C 1
ATOM 1126 O O . LYS A 1 141 ? 5.108 -6.983 -12.911 1.00 95.69 141 LYS A O 1
ATOM 1131 N N . LEU A 1 142 ? 6.146 -8.926 -12.423 1.00 96.12 142 LEU A N 1
ATOM 1132 C CA . LEU A 1 142 ? 4.932 -9.737 -12.376 1.00 96.12 142 LEU A CA 1
ATOM 1133 C C . LEU A 1 142 ? 4.024 -9.293 -11.225 1.00 96.12 142 LEU A C 1
ATOM 1135 O O . LEU A 1 142 ? 2.849 -9.048 -11.457 1.00 96.12 142 LEU A O 1
ATOM 1139 N N . ARG A 1 143 ? 4.578 -9.083 -10.026 1.00 95.50 143 ARG A N 1
ATOM 1140 C CA . ARG A 1 143 ? 3.826 -8.586 -8.868 1.00 95.50 143 ARG A CA 1
ATOM 1141 C C . ARG A 1 143 ? 3.180 -7.224 -9.127 1.00 95.50 143 ARG A C 1
ATOM 1143 O O . ARG A 1 143 ? 2.026 -7.011 -8.780 1.00 95.50 143 ARG A O 1
ATOM 1150 N N . LEU A 1 144 ? 3.898 -6.300 -9.763 1.00 95.00 144 LEU A N 1
ATOM 1151 C CA . LEU A 1 144 ? 3.326 -5.008 -10.156 1.00 95.00 144 LEU A CA 1
ATOM 1152 C C . LEU A 1 144 ? 2.185 -5.178 -11.171 1.00 95.00 144 LEU A C 1
ATOM 1154 O O . LEU A 1 144 ? 1.162 -4.511 -11.051 1.00 95.00 144 LEU A O 1
ATOM 1158 N N . ALA A 1 145 ? 2.328 -6.092 -12.135 1.00 95.88 145 ALA A N 1
ATOM 1159 C CA . ALA A 1 145 ? 1.262 -6.405 -13.083 1.00 95.88 145 ALA A CA 1
ATOM 1160 C C . ALA A 1 145 ? 0.030 -7.026 -12.398 1.00 95.88 145 ALA A C 1
ATOM 1162 O O . ALA A 1 145 ? -1.089 -6.652 -12.742 1.00 95.88 145 ALA A O 1
ATOM 1163 N N . GLU A 1 146 ? 0.220 -7.906 -11.406 1.00 96.88 146 GLU A N 1
ATOM 1164 C CA . GLU A 1 146 ? -0.865 -8.456 -10.576 1.00 96.88 146 GLU A CA 1
ATOM 1165 C C . GLU A 1 146 ? -1.676 -7.329 -9.921 1.00 96.88 146 GLU A C 1
ATOM 1167 O O . GLU A 1 146 ? -2.901 -7.315 -10.034 1.00 96.88 146 GLU A O 1
ATOM 1172 N N . TYR A 1 147 ? -1.009 -6.336 -9.319 1.00 97.06 147 TYR A N 1
ATOM 1173 C CA . TYR A 1 147 ? -1.699 -5.196 -8.706 1.00 97.06 147 TYR A CA 1
ATOM 1174 C C . TYR A 1 147 ? -2.408 -4.287 -9.715 1.00 97.06 147 TYR A C 1
ATOM 1176 O O . TYR A 1 147 ? -3.478 -3.783 -9.400 1.00 97.06 147 TYR A O 1
ATOM 1184 N N . ILE A 1 148 ? -1.872 -4.100 -10.925 1.00 96.06 148 ILE A N 1
ATOM 1185 C CA . ILE A 1 148 ? -2.543 -3.307 -11.973 1.00 96.06 148 ILE A CA 1
ATOM 1186 C C . ILE A 1 148 ? -3.831 -3.997 -12.440 1.00 96.06 148 ILE A C 1
ATOM 1188 O O . ILE A 1 148 ? -4.862 -3.351 -12.617 1.00 96.06 148 ILE A O 1
ATOM 1192 N N . VAL A 1 149 ? -3.792 -5.319 -12.635 1.00 97.25 149 VAL A N 1
ATOM 1193 C CA . VAL A 1 149 ? -4.996 -6.097 -12.971 1.00 97.25 149 VAL A CA 1
ATOM 1194 C C . VAL A 1 149 ? -5.995 -6.049 -11.817 1.00 97.25 149 VAL A C 1
ATOM 1196 O O . VAL A 1 149 ? -7.196 -5.899 -12.040 1.00 97.25 149 VAL A O 1
ATOM 1199 N N . PHE A 1 150 ? -5.502 -6.126 -10.583 1.00 98.12 150 PHE A N 1
ATOM 1200 C CA . PHE A 1 150 ? -6.329 -5.998 -9.395 1.00 98.12 150 PHE A CA 1
ATOM 1201 C C . PHE A 1 150 ? -6.992 -4.622 -9.280 1.00 98.12 150 PHE A C 1
ATOM 1203 O O . PHE A 1 150 ? -8.186 -4.555 -9.004 1.00 98.12 150 PHE A O 1
ATOM 1210 N N . ASP A 1 151 ? -6.271 -3.538 -9.572 1.00 97.62 151 ASP A N 1
ATOM 1211 C CA . ASP A 1 151 ? -6.833 -2.184 -9.600 1.00 97.62 151 ASP A CA 1
ATOM 1212 C C . ASP A 1 151 ? -7.991 -2.069 -10.576 1.00 97.62 151 ASP A C 1
ATOM 1214 O O . ASP A 1 151 ? -9.024 -1.493 -10.241 1.00 97.62 151 ASP A O 1
ATOM 1218 N N . ALA A 1 152 ? -7.846 -2.660 -11.763 1.00 97.38 152 ALA A N 1
ATOM 1219 C CA . ALA A 1 152 ? -8.919 -2.699 -12.743 1.00 97.38 152 ALA A CA 1
ATOM 1220 C C . ALA A 1 152 ? -10.141 -3.478 -12.226 1.00 97.38 152 ALA A C 1
ATOM 1222 O O . ALA A 1 152 ? -11.272 -3.068 -12.479 1.00 97.38 152 ALA A O 1
ATOM 1223 N N . LEU A 1 153 ? -9.928 -4.569 -11.479 1.00 97.62 153 LEU A N 1
ATOM 1224 C CA . LEU A 1 153 ? -11.004 -5.373 -10.894 1.00 97.62 153 LEU A CA 1
ATOM 1225 C C . LEU A 1 153 ? -11.799 -4.603 -9.830 1.00 97.62 153 LEU A C 1
ATOM 1227 O O . LEU A 1 153 ? -13.026 -4.681 -9.817 1.00 97.62 153 LEU A O 1
ATOM 1231 N N . ILE A 1 154 ? -11.117 -3.874 -8.943 1.00 96.62 154 ILE A N 1
ATOM 1232 C CA . ILE A 1 154 ? -11.764 -3.141 -7.840 1.00 96.62 154 ILE A CA 1
ATOM 1233 C C . ILE A 1 154 ? -12.106 -1.686 -8.189 1.00 96.62 154 ILE A C 1
ATOM 1235 O O . ILE A 1 154 ? -12.649 -0.966 -7.355 1.00 96.62 154 ILE A O 1
ATOM 1239 N N . GLY A 1 155 ? -11.782 -1.238 -9.405 1.00 96.56 155 GLY A N 1
ATOM 1240 C CA . GLY A 1 155 ? -11.995 0.139 -9.848 1.00 96.56 155 GLY A CA 1
ATOM 1241 C C . GLY A 1 155 ? -11.103 1.164 -9.139 1.00 96.56 155 GLY A C 1
ATOM 1242 O O . GLY A 1 155 ? -11.525 2.302 -8.946 1.00 96.56 155 GLY A O 1
ATOM 1243 N N . ASN A 1 156 ? -9.888 0.786 -8.731 1.00 95.81 156 ASN A N 1
ATOM 1244 C CA . ASN A 1 156 ? -8.950 1.710 -8.100 1.00 95.81 1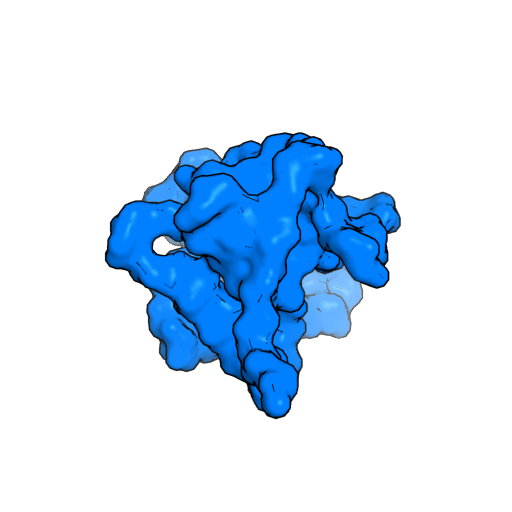56 ASN A CA 1
ATOM 1245 C C . ASN A 1 156 ? -8.330 2.647 -9.145 1.00 95.81 156 ASN A C 1
ATOM 1247 O O . ASN A 1 156 ? -7.540 2.230 -9.991 1.00 95.81 156 ASN A O 1
ATOM 1251 N N . THR A 1 157 ? -8.666 3.930 -9.057 1.00 91.25 157 THR A N 1
ATOM 1252 C CA . THR A 1 157 ? -8.161 4.974 -9.959 1.00 91.25 157 THR A CA 1
ATOM 1253 C C . THR A 1 157 ? -6.993 5.768 -9.376 1.00 91.25 157 THR A C 1
ATOM 1255 O O . THR A 1 157 ? -6.503 6.677 -10.037 1.00 91.25 157 THR A O 1
ATOM 1258 N N . ASP A 1 158 ? -6.559 5.461 -8.150 1.00 91.38 158 ASP A N 1
ATOM 1259 C CA . ASP A 1 158 ? -5.603 6.267 -7.381 1.00 91.38 158 ASP A CA 1
ATOM 1260 C C . ASP A 1 158 ? -4.293 5.509 -7.091 1.00 91.38 158 ASP A C 1
ATOM 1262 O O . ASP A 1 158 ? -3.668 5.636 -6.037 1.00 91.38 158 ASP A O 1
ATOM 1266 N N . ARG A 1 159 ? -3.837 4.680 -8.038 1.00 93.19 159 ARG A N 1
ATOM 1267 C CA . ARG A 1 159 ? -2.512 4.035 -7.988 1.00 93.19 159 ARG A CA 1
ATOM 1268 C C . ARG A 1 159 ? -1.419 5.034 -8.384 1.00 93.19 159 ARG A C 1
ATOM 1270 O O . ARG A 1 159 ? -0.777 4.884 -9.419 1.00 93.19 159 ARG A O 1
ATOM 1277 N N . HIS A 1 160 ? -1.203 6.067 -7.577 1.00 93.56 160 HIS A N 1
ATOM 1278 C CA . HIS A 1 160 ? -0.117 7.022 -7.798 1.00 93.56 160 HIS A CA 1
ATOM 1279 C C . HIS A 1 160 ? 1.230 6.491 -7.275 1.00 93.56 160 HIS A C 1
ATOM 1281 O O . HIS A 1 160 ? 1.310 5.473 -6.586 1.00 93.56 160 HIS A O 1
ATOM 1287 N N . HIS A 1 161 ? 2.315 7.187 -7.616 1.00 94.50 161 HIS A N 1
ATOM 1288 C CA . HIS A 1 161 ? 3.699 6.854 -7.256 1.00 94.50 161 HIS A CA 1
ATOM 1289 C C . HIS A 1 161 ? 4.008 6.681 -5.756 1.00 94.50 161 HIS A C 1
ATOM 1291 O O . HIS A 1 161 ? 5.067 6.154 -5.436 1.00 94.50 161 HIS A O 1
ATOM 1297 N N . GLU A 1 162 ? 3.118 7.054 -4.838 1.00 94.06 162 GLU A N 1
ATOM 1298 C CA . GLU A 1 162 ? 3.310 6.812 -3.398 1.00 94.06 162 GLU A CA 1
ATOM 1299 C C . GLU A 1 162 ? 2.569 5.560 -2.898 1.00 94.06 162 GLU A C 1
ATOM 1301 O O . GLU A 1 162 ? 2.919 5.023 -1.848 1.00 94.06 162 GLU A O 1
ATOM 1306 N N . ASN A 1 163 ? 1.612 5.041 -3.681 1.00 94.19 163 ASN A N 1
ATOM 1307 C CA . ASN A 1 163 ? 0.763 3.883 -3.358 1.00 94.19 163 ASN A CA 1
ATOM 1308 C C . ASN A 1 163 ? 1.352 2.539 -3.831 1.00 94.19 163 ASN A C 1
ATOM 1310 O O . ASN A 1 163 ? 0.629 1.567 -4.084 1.00 94.19 163 ASN A O 1
ATOM 1314 N N . TRP A 1 164 ? 2.676 2.488 -3.979 1.00 95.31 164 TRP A N 1
ATOM 1315 C CA . TRP A 1 164 ? 3.471 1.278 -4.176 1.00 95.31 164 TRP A CA 1
ATOM 1316 C C . TRP A 1 164 ? 4.913 1.539 -3.729 1.00 95.31 164 TRP A C 1
ATOM 1318 O O . TRP A 1 164 ? 5.348 2.687 -3.629 1.00 95.31 164 TRP A O 1
ATOM 1328 N N . GLY A 1 165 ? 5.663 0.473 -3.466 1.00 95.06 165 GLY A N 1
ATOM 1329 C CA . GLY A 1 165 ? 7.036 0.579 -2.991 1.00 95.06 165 GLY A CA 1
ATOM 1330 C C . GLY A 1 165 ? 7.724 -0.774 -2.886 1.00 95.06 165 GLY A C 1
ATOM 1331 O O . GLY A 1 165 ? 7.197 -1.795 -3.336 1.00 95.06 165 GLY A O 1
ATOM 1332 N N . ILE A 1 166 ? 8.915 -0.764 -2.298 1.00 94.44 166 ILE A N 1
ATOM 1333 C CA . ILE A 1 166 ? 9.739 -1.947 -2.040 1.00 94.44 166 ILE A CA 1
ATOM 1334 C C . ILE A 1 166 ? 10.127 -1.948 -0.560 1.00 94.44 166 ILE A C 1
ATOM 1336 O O . ILE A 1 166 ? 10.452 -0.898 -0.011 1.00 94.44 166 ILE A O 1
ATOM 1340 N N . LEU A 1 167 ? 10.105 -3.126 0.066 1.00 92.69 167 LEU A N 1
ATOM 1341 C CA . LEU A 1 167 ? 10.724 -3.337 1.374 1.00 92.69 167 LEU A CA 1
ATOM 1342 C C . LEU A 1 167 ? 12.224 -3.555 1.188 1.00 92.69 167 LEU A C 1
ATOM 1344 O O . LEU A 1 167 ? 12.623 -4.427 0.407 1.00 92.69 167 LEU A O 1
ATOM 1348 N N . ARG A 1 168 ? 13.028 -2.763 1.890 1.00 86.50 168 ARG A N 1
ATOM 1349 C CA . ARG A 1 168 ? 14.489 -2.826 1.887 1.00 86.50 168 ARG A CA 1
ATOM 1350 C C . ARG A 1 168 ? 15.018 -3.253 3.242 1.00 86.50 168 ARG A C 1
ATOM 1352 O O . ARG A 1 168 ? 14.426 -2.809 4.246 1.00 86.50 168 ARG A O 1
#

Sequence (168 aa):
MTDPYPILEVEQKGIGTLEEMGSKSKFWHTHPEDDDYWLFKFPRCNSGEHWAEKIAAEIADRIGIPHARVELAVFQDTKGSSTKSFVSDGQELVHGNQLLSWCVSGYDPKIEYNQSSHILPNIWSVADQVFTHHKSKTAAKLRLAEYIVFDALIGNTDRHHENWGILR

Secondary structure (DSSP, 8-state):
---SS-EEE--GGGEEEEP-SSSS-EEEEE-TTT--EEEEEPPPTT--HHHHHHHHHHHHHHTT-----EEEEEETTEEEEEEE--PPTT--EEEHHHHHHHHSTT--TT--S--TT-SHHHHHHHHHHH--SHHHHHHHHHHHHHHHHHHHHHT-----TTS-EEE-

Foldseek 3Di:
DPDPADAAEFDPVFWDDWDDDDDWGKTWGAGPPPRFIKIWTADDPPPCVQVLLQVLQVVCVVVVQDDWDKGWYDYPNGTTIITTDPADPPKDWDFQLNLLPVQPPPRDSPPQPPSVCQDPVSVLSSLVVVDDDPVSSVVVNVSVVVVVVSCVVSVPPRPDRRVDTDID

pLDDT: mean 88.92, std 10.95, range [46.38, 98.12]